Protein AF-A0AAP3BD44-F1 (afdb_monomer_lite)

Foldseek 3Di:
DPPPDPPVVVVVVVVVVVVVVVVVVVVVLVPVPDPQPVQAPPDDPVLQLDPQWDKADWDDDPQKIWIWIDGPLQGDIDIQMDSGNVSSSVRNSVVSNVVNVVSVVVVVD

pLDDT: mean 71.58, std 19.28, range [38.94, 94.06]

Secondary structure (DSSP, 8-state):
-----HHHHHHHHHHHHHHHHHHHHHHHHTT-TTSSSSSS----GGGGSSTTEEEEEEEEETTEEEEEEEETTTTEEEEEEESSHHHHHHHHHHHHHHHHHHHHHHTT-

Sequence (109 aa):
MLGISILAVILTYVTFGIFHAFNKMSKHISSYSGKSMEDAPKLTIEDMYSPNNKLSSFFKMGNSYSILVSNHIIDKEEFVVADNTINLRNKVARVLRNYAALEREMKKI

Radius of gyration: 17.95 Å; chains: 1; bounding box: 51×46×32 Å

Structure (mmCIF, N/CA/C/O backbone):
data_AF-A0AAP3BD44-F1
#
_entry.id   AF-A0AAP3BD44-F1
#
loop_
_atom_site.group_PDB
_atom_site.id
_atom_site.type_symbol
_atom_site.label_atom_id
_atom_site.label_alt_id
_atom_site.label_comp_id
_atom_site.label_asym_id
_atom_site.label_entity_id
_atom_site.label_seq_id
_atom_site.pdbx_PDB_ins_code
_atom_site.Cartn_x
_atom_site.Cartn_y
_atom_site.Cartn_z
_atom_site.occupancy
_atom_site.B_iso_or_equiv
_atom_site.auth_seq_id
_atom_site.auth_comp_id
_atom_site.auth_asym_id
_atom_site.auth_atom_id
_atom_site.pdbx_PDB_model_num
ATOM 1 N N . MET A 1 1 ? -30.016 -31.466 12.787 1.00 48.62 1 MET A N 1
ATOM 2 C CA . MET A 1 1 ? -29.150 -30.298 12.512 1.00 48.62 1 MET A CA 1
ATOM 3 C C . MET A 1 1 ? -27.806 -30.810 12.008 1.00 48.62 1 MET A C 1
ATOM 5 O O . MET A 1 1 ? -26.989 -31.205 12.821 1.00 48.62 1 MET A O 1
ATOM 9 N N . LEU A 1 2 ? -27.601 -30.906 10.692 1.00 50.62 2 LEU A N 1
ATOM 10 C CA . LEU A 1 2 ? -26.315 -31.318 10.104 1.00 50.62 2 LEU A CA 1
ATOM 11 C C . LEU A 1 2 ? -26.218 -30.728 8.688 1.00 50.62 2 LEU A C 1
ATOM 13 O O . LEU A 1 2 ? -26.354 -31.408 7.682 1.00 50.62 2 LEU A O 1
ATOM 17 N N . GLY A 1 3 ? -26.122 -29.401 8.636 1.00 50.44 3 GLY A N 1
ATOM 18 C CA . GLY A 1 3 ? -26.153 -28.609 7.403 1.00 50.44 3 GLY A CA 1
ATOM 19 C C . GLY A 1 3 ? -25.046 -27.561 7.376 1.00 50.44 3 GLY A C 1
ATOM 20 O O . GLY A 1 3 ? -25.276 -26.442 6.940 1.00 50.44 3 GLY A O 1
ATOM 21 N N . ILE A 1 4 ? -23.869 -27.896 7.906 1.00 51.78 4 ILE A N 1
ATOM 22 C CA . ILE A 1 4 ? -22.672 -27.053 7.818 1.00 51.78 4 ILE A CA 1
ATOM 23 C C . ILE A 1 4 ? -21.815 -27.678 6.711 1.00 51.78 4 ILE A C 1
ATOM 25 O O . ILE A 1 4 ? -21.028 -28.584 6.940 1.00 51.78 4 ILE A O 1
ATOM 29 N N . SER A 1 5 ? -22.253 -27.496 5.467 1.00 53.16 5 SER A N 1
ATOM 30 C CA . SER A 1 5 ? -21.728 -26.478 4.553 1.00 53.16 5 SER A CA 1
ATOM 31 C C . SER A 1 5 ? -20.317 -26.831 4.077 1.00 53.16 5 SER A C 1
ATOM 33 O O . SER A 1 5 ? -19.316 -26.278 4.523 1.00 53.16 5 SER A O 1
ATOM 35 N N . ILE A 1 6 ? -20.267 -27.753 3.109 1.00 55.62 6 ILE A N 1
ATOM 36 C CA . ILE A 1 6 ? -19.097 -28.086 2.274 1.00 55.62 6 ILE A CA 1
ATOM 37 C C . ILE A 1 6 ? -18.430 -26.814 1.705 1.00 55.62 6 ILE A C 1
ATOM 39 O O . ILE A 1 6 ? -17.216 -26.770 1.520 1.00 55.62 6 ILE A O 1
ATOM 43 N N . LEU A 1 7 ? -19.207 -25.741 1.526 1.00 52.44 7 LEU A N 1
ATOM 44 C CA . LEU A 1 7 ? -18.740 -24.403 1.158 1.00 52.44 7 LEU A CA 1
ATOM 45 C C . LEU A 1 7 ? -17.713 -23.813 2.141 1.00 52.44 7 LEU A C 1
ATOM 47 O O . LEU A 1 7 ? -16.747 -23.195 1.698 1.00 52.44 7 LEU A O 1
ATOM 51 N N . ALA A 1 8 ? -17.867 -24.030 3.451 1.00 54.91 8 ALA A N 1
ATOM 52 C CA . ALA A 1 8 ? -16.944 -23.497 4.457 1.00 54.91 8 ALA A CA 1
ATOM 53 C C . ALA A 1 8 ? -15.559 -24.169 4.400 1.00 54.91 8 ALA A C 1
ATOM 55 O O . ALA A 1 8 ? -14.540 -23.517 4.641 1.00 54.91 8 ALA A O 1
ATOM 56 N N . VAL A 1 9 ? -15.515 -25.453 4.026 1.00 55.34 9 VAL A N 1
ATOM 57 C CA . VAL A 1 9 ? -14.270 -26.228 3.883 1.00 55.34 9 VAL A CA 1
ATOM 58 C C . VAL A 1 9 ? -13.518 -25.831 2.609 1.00 55.34 9 VAL A C 1
ATOM 60 O O . VAL A 1 9 ? -12.295 -25.717 2.617 1.00 55.34 9 VAL A O 1
ATOM 63 N N . ILE A 1 10 ? -14.238 -25.551 1.518 1.00 57.16 10 ILE A N 1
ATOM 64 C CA . ILE A 1 10 ? -13.629 -25.100 0.256 1.00 57.16 10 ILE A CA 1
ATOM 65 C C . ILE A 1 10 ? -13.038 -23.692 0.411 1.00 57.16 10 ILE A C 1
ATOM 67 O O . ILE A 1 10 ? -11.909 -23.453 -0.014 1.00 57.16 10 ILE A O 1
ATOM 71 N N . LEU A 1 11 ? -13.757 -22.776 1.073 1.00 51.88 11 LEU A N 1
ATOM 72 C CA . LEU A 1 11 ? -13.268 -21.421 1.349 1.00 51.88 11 LEU A CA 1
ATOM 73 C C . LEU A 1 11 ? -11.974 -21.437 2.170 1.00 51.88 11 LEU A C 1
ATOM 75 O O . LEU A 1 11 ? -11.022 -20.757 1.804 1.00 51.88 11 LEU A O 1
ATOM 79 N N . THR A 1 12 ? -11.888 -22.258 3.221 1.00 54.12 12 THR A N 1
ATOM 80 C CA . THR A 1 12 ? -10.653 -22.375 4.021 1.00 54.12 12 THR A CA 1
ATOM 81 C C . THR A 1 12 ? -9.483 -22.927 3.210 1.00 54.12 12 THR A C 1
ATOM 83 O O . THR A 1 12 ? -8.362 -22.440 3.356 1.00 54.12 12 THR A O 1
ATOM 86 N N . TYR A 1 13 ? -9.728 -23.883 2.311 1.00 52.38 13 TYR A N 1
ATOM 87 C CA . TYR A 1 13 ? -8.679 -24.455 1.464 1.00 52.38 13 TYR A CA 1
ATOM 88 C C . TYR A 1 13 ? -8.127 -23.454 0.437 1.00 52.38 13 TYR A C 1
ATOM 90 O O . TYR A 1 13 ? -6.915 -23.394 0.223 1.00 52.38 13 TYR A O 1
ATOM 98 N N . VAL A 1 14 ? -8.992 -22.626 -0.162 1.00 53.00 14 VAL A N 1
ATOM 99 C CA . VAL A 1 14 ? -8.573 -21.579 -1.111 1.00 53.00 14 VAL A CA 1
ATOM 100 C C . VAL A 1 14 ? -7.753 -20.500 -0.398 1.00 53.00 14 VAL A C 1
ATOM 102 O O . VAL A 1 14 ? -6.685 -20.125 -0.885 1.00 53.00 14 VAL A O 1
ATOM 105 N N . THR A 1 15 ? -8.180 -20.058 0.790 1.00 53.69 15 THR A N 1
ATOM 106 C CA . THR A 1 15 ? -7.439 -19.058 1.575 1.00 53.69 15 THR A CA 1
ATOM 107 C C . THR A 1 15 ? -6.073 -19.588 2.021 1.00 53.69 15 THR A C 1
ATOM 109 O O . THR A 1 15 ? -5.076 -18.873 1.928 1.00 53.69 15 THR A O 1
ATOM 112 N N . PHE A 1 16 ? -5.990 -20.857 2.436 1.00 52.28 16 PHE A N 1
ATOM 113 C CA . PHE A 1 16 ? -4.727 -21.472 2.856 1.00 52.28 16 PHE A CA 1
ATOM 114 C C . PHE A 1 16 ? -3.762 -21.692 1.678 1.00 52.28 16 PHE A C 1
ATOM 116 O O . PHE A 1 16 ? -2.557 -21.469 1.813 1.00 52.28 16 PHE A O 1
ATOM 123 N N . GLY A 1 17 ? -4.281 -22.060 0.500 1.00 50.03 17 GLY A N 1
ATOM 124 C CA . GLY A 1 17 ? -3.490 -22.230 -0.723 1.00 50.03 17 GLY A CA 1
ATOM 125 C C . GLY A 1 17 ? -2.866 -20.923 -1.228 1.00 50.03 17 GLY A C 1
ATOM 126 O O . GLY A 1 17 ? -1.680 -20.896 -1.565 1.00 50.03 17 GLY A O 1
ATOM 127 N N . ILE A 1 18 ? -3.626 -19.822 -1.207 1.00 52.19 18 ILE A N 1
ATOM 128 C CA . ILE A 1 18 ? -3.124 -18.489 -1.578 1.00 52.19 18 ILE A CA 1
ATOM 129 C C . ILE A 1 18 ? -2.112 -17.992 -0.537 1.00 52.19 18 ILE A C 1
ATOM 131 O O . ILE A 1 18 ? -1.039 -17.513 -0.907 1.00 52.19 18 ILE A O 1
ATOM 135 N N . PHE A 1 19 ? -2.390 -18.169 0.761 1.00 48.06 19 PHE A N 1
ATOM 136 C CA . PHE A 1 19 ? -1.478 -17.759 1.831 1.00 48.06 19 PHE A CA 1
ATOM 137 C C . PHE A 1 19 ? -0.136 -18.503 1.767 1.00 48.06 19 PHE A C 1
ATOM 139 O O . PHE A 1 19 ? 0.922 -17.891 1.910 1.00 48.06 19 PHE A O 1
ATOM 146 N N . HIS A 1 20 ? -0.140 -19.811 1.489 1.00 50.06 20 HIS A N 1
ATOM 147 C CA . HIS A 1 20 ? 1.096 -20.589 1.393 1.00 50.06 20 HIS A CA 1
ATOM 148 C C . HIS A 1 20 ? 1.933 -20.222 0.155 1.00 50.06 20 HIS A C 1
ATOM 150 O O . HIS A 1 20 ? 3.163 -20.148 0.244 1.00 50.06 20 HIS A O 1
ATOM 156 N N . ALA A 1 21 ? 1.286 -19.908 -0.974 1.00 49.34 21 ALA A N 1
ATOM 157 C CA . ALA A 1 21 ? 1.961 -19.395 -2.166 1.00 49.34 21 ALA A CA 1
ATOM 158 C C . ALA A 1 21 ? 2.580 -18.003 -1.929 1.00 49.34 21 ALA A C 1
ATOM 160 O O . ALA A 1 21 ? 3.737 -17.782 -2.291 1.00 49.34 21 ALA A O 1
ATOM 161 N N . PHE A 1 22 ? 1.872 -17.099 -1.239 1.00 49.56 22 PHE A N 1
ATOM 162 C CA . PHE A 1 22 ? 2.411 -15.795 -0.833 1.00 49.56 22 PHE A CA 1
ATOM 163 C C . PHE A 1 22 ? 3.595 -15.928 0.128 1.00 49.56 22 PHE A C 1
ATOM 165 O O . PHE A 1 22 ? 4.605 -15.252 -0.046 1.00 49.56 22 PHE A O 1
ATOM 172 N N . ASN A 1 23 ? 3.526 -16.840 1.099 1.00 45.66 23 ASN A N 1
ATOM 173 C CA . ASN A 1 23 ? 4.604 -17.029 2.071 1.00 45.66 23 ASN A CA 1
ATOM 174 C C . ASN A 1 23 ? 5.874 -17.618 1.420 1.00 45.66 23 ASN A C 1
ATOM 176 O O . ASN A 1 23 ? 6.999 -17.277 1.796 1.00 45.66 23 ASN A O 1
ATOM 180 N N . LYS A 1 24 ? 5.710 -18.471 0.396 1.00 43.53 24 LYS A N 1
ATOM 181 C CA . LYS A 1 24 ? 6.827 -19.027 -0.384 1.00 43.53 24 LYS A CA 1
ATOM 182 C C . LYS A 1 24 ? 7.425 -18.002 -1.358 1.00 43.53 24 LYS A C 1
ATOM 184 O O . LYS A 1 24 ? 8.644 -17.967 -1.503 1.00 43.53 24 LYS A O 1
ATOM 189 N N . MET A 1 25 ? 6.608 -17.124 -1.947 1.00 39.56 25 MET A N 1
ATOM 190 C CA . MET A 1 25 ? 7.087 -16.000 -2.766 1.00 39.56 25 MET A CA 1
ATOM 191 C C . MET A 1 25 ? 7.790 -14.929 -1.908 1.00 39.56 25 MET A C 1
ATOM 1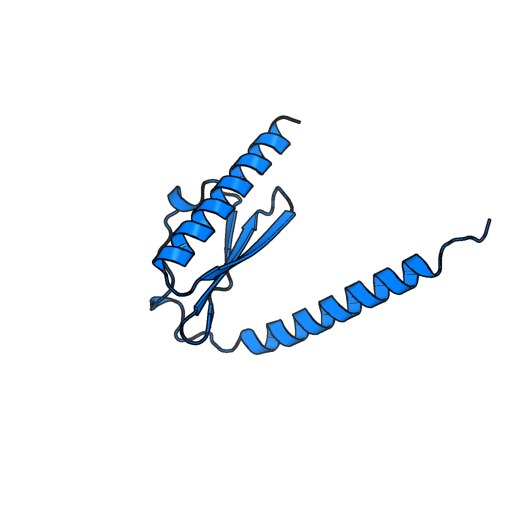93 O O . MET A 1 25 ? 8.849 -14.434 -2.284 1.00 39.56 25 MET A O 1
ATOM 197 N N . SER A 1 26 ? 7.273 -14.645 -0.707 1.00 39.53 26 SER A N 1
ATOM 198 C CA . SER A 1 26 ? 7.862 -13.709 0.263 1.00 39.53 26 SER A CA 1
ATOM 199 C C . SER A 1 26 ? 9.274 -14.126 0.694 1.00 39.53 26 SER A C 1
ATOM 201 O O . SER A 1 26 ? 10.172 -13.290 0.790 1.00 39.53 26 SER A O 1
ATOM 203 N N . LYS A 1 27 ? 9.518 -15.432 0.874 1.00 41.34 27 LYS A N 1
ATOM 204 C CA . LYS A 1 27 ? 10.857 -15.959 1.200 1.00 41.34 27 LYS A CA 1
ATOM 205 C C . LYS A 1 27 ? 11.882 -15.830 0.069 1.00 41.34 27 LYS A C 1
ATOM 207 O O . LYS A 1 27 ? 13.074 -15.834 0.351 1.00 41.34 27 LYS A O 1
ATOM 212 N N . HIS A 1 28 ? 11.454 -15.707 -1.187 1.00 40.16 28 HIS A N 1
ATOM 213 C CA . HIS A 1 28 ? 12.368 -15.476 -2.314 1.00 40.16 28 HIS A CA 1
ATOM 214 C C . HIS A 1 28 ? 12.637 -13.990 -2.586 1.00 40.16 28 HIS A C 1
ATOM 216 O O . HIS A 1 28 ? 13.605 -13.661 -3.265 1.00 40.16 28 HIS A O 1
ATOM 222 N N . ILE A 1 29 ? 11.828 -13.087 -2.031 1.00 44.62 29 ILE A N 1
ATOM 223 C CA . ILE A 1 29 ? 12.018 -11.636 -2.166 1.00 44.62 29 ILE A CA 1
ATOM 224 C C . ILE A 1 29 ? 12.986 -11.095 -1.096 1.00 44.62 29 ILE A C 1
ATOM 226 O O . ILE A 1 29 ? 13.629 -10.063 -1.294 1.00 44.62 29 ILE A O 1
ATOM 230 N N . SER A 1 30 ? 13.175 -11.817 0.014 1.00 42.00 30 SER A N 1
ATOM 231 C CA . SER A 1 30 ? 14.012 -11.378 1.139 1.00 42.00 30 SER A CA 1
ATOM 232 C C . SER A 1 30 ? 15.524 -11.360 0.868 1.00 42.00 30 SER A C 1
ATOM 234 O O . SER A 1 30 ? 16.283 -10.986 1.757 1.00 42.00 30 SER A O 1
ATOM 236 N N . SER A 1 31 ? 15.995 -11.743 -0.325 1.00 39.03 31 SER A N 1
ATOM 237 C CA . SER A 1 31 ? 17.429 -11.762 -0.657 1.00 39.03 31 SER A CA 1
ATOM 238 C C . SER A 1 31 ? 17.915 -10.590 -1.517 1.00 39.03 31 SER A C 1
ATOM 240 O O . SER A 1 31 ? 19.102 -10.535 -1.823 1.00 39.03 31 SER A O 1
ATOM 242 N N . TYR A 1 32 ? 17.069 -9.611 -1.864 1.00 40.88 32 TYR A N 1
ATOM 243 C CA . TYR A 1 32 ? 17.513 -8.382 -2.553 1.00 40.88 32 TYR A CA 1
ATOM 244 C C . TYR A 1 32 ? 17.730 -7.206 -1.578 1.00 40.88 32 TYR A C 1
ATOM 246 O O . TYR A 1 32 ? 17.347 -6.065 -1.822 1.00 40.88 32 TYR A O 1
ATOM 254 N N . SER A 1 33 ? 18.368 -7.488 -0.439 1.00 46.50 33 SER A N 1
ATOM 255 C CA . SER A 1 33 ? 18.591 -6.549 0.675 1.00 46.50 33 SER A CA 1
ATOM 256 C C . SER A 1 33 ? 19.853 -5.676 0.522 1.00 46.50 33 SER A C 1
ATOM 258 O O . SER A 1 33 ? 20.544 -5.417 1.505 1.00 46.50 33 SER A O 1
ATOM 260 N N . GLY A 1 34 ? 20.202 -5.228 -0.690 1.00 41.88 34 GLY A N 1
ATOM 261 C CA . GLY A 1 34 ? 21.494 -4.547 -0.894 1.00 41.88 34 GLY A CA 1
ATOM 262 C C . GLY A 1 34 ? 21.506 -3.241 -1.683 1.00 41.88 34 GLY A C 1
ATOM 263 O O . GLY A 1 34 ? 22.458 -2.488 -1.536 1.00 41.88 34 GLY A O 1
ATOM 264 N N . LYS A 1 35 ? 20.513 -2.959 -2.538 1.00 38.94 35 LYS A N 1
ATOM 265 C CA . LYS A 1 35 ? 20.616 -1.834 -3.498 1.00 38.94 35 LYS A CA 1
ATOM 266 C C . LYS A 1 35 ? 19.360 -0.961 -3.656 1.00 38.94 35 LYS A C 1
ATOM 268 O O . LYS A 1 35 ? 19.375 -0.040 -4.456 1.00 38.94 35 LYS A O 1
ATOM 273 N N . SER A 1 36 ? 18.270 -1.232 -2.930 1.00 50.22 36 SER A N 1
ATOM 274 C CA . SER A 1 36 ? 16.953 -0.610 -3.206 1.00 50.22 36 SER A CA 1
ATOM 275 C C . SER A 1 36 ? 16.652 0.668 -2.400 1.00 50.22 36 SER A C 1
ATOM 277 O O . SER A 1 36 ? 15.755 1.423 -2.762 1.00 50.22 36 SER A O 1
ATOM 279 N N . MET A 1 37 ? 17.371 0.941 -1.303 1.00 51.06 37 MET A N 1
ATOM 280 C CA . MET A 1 37 ? 17.010 2.056 -0.406 1.00 51.06 37 MET A CA 1
ATOM 281 C C . MET A 1 37 ? 17.398 3.442 -0.942 1.00 51.06 37 MET A C 1
ATOM 283 O O . MET A 1 37 ? 16.797 4.427 -0.526 1.00 51.06 37 MET A O 1
ATOM 287 N N . GLU A 1 38 ? 18.362 3.535 -1.860 1.00 53.16 38 GLU A N 1
ATOM 288 C CA . GLU A 1 38 ? 18.819 4.816 -2.427 1.00 53.16 38 GLU A CA 1
ATOM 289 C C . GLU A 1 38 ? 17.809 5.413 -3.424 1.00 53.16 38 GLU A C 1
ATOM 291 O O . GLU A 1 38 ? 17.658 6.631 -3.489 1.00 53.16 38 GLU A O 1
ATOM 296 N N . ASP A 1 39 ? 17.061 4.558 -4.132 1.00 53.19 39 ASP A N 1
ATOM 297 C CA . ASP A 1 39 ? 16.042 4.939 -5.125 1.00 53.19 39 ASP A CA 1
ATOM 298 C C . ASP A 1 39 ? 14.629 5.092 -4.527 1.00 53.19 39 ASP A C 1
ATOM 300 O O . ASP A 1 39 ? 13.685 5.469 -5.232 1.00 53.19 39 ASP A O 1
ATOM 304 N N . ALA A 1 40 ? 14.446 4.764 -3.244 1.00 60.72 40 ALA A N 1
ATOM 305 C CA . ALA A 1 40 ? 13.146 4.864 -2.599 1.00 60.72 40 ALA A CA 1
ATOM 306 C C . ALA A 1 40 ? 12.735 6.340 -2.462 1.00 60.72 40 ALA A C 1
ATOM 308 O O . ALA A 1 40 ? 13.540 7.167 -2.023 1.00 60.72 40 ALA A O 1
ATOM 309 N N . PRO A 1 41 ? 11.485 6.709 -2.801 1.00 60.84 41 PRO A N 1
ATOM 310 C CA . PRO A 1 41 ? 11.024 8.070 -2.587 1.00 60.84 41 PRO A CA 1
ATOM 311 C C . PRO A 1 41 ? 11.105 8.395 -1.089 1.00 60.84 41 PRO A C 1
ATOM 313 O O . PRO A 1 41 ? 10.439 7.756 -0.273 1.00 60.84 41 PRO A O 1
ATOM 316 N N . LYS A 1 42 ? 11.923 9.392 -0.725 1.00 63.06 42 LYS A N 1
ATOM 317 C CA . LYS A 1 42 ? 11.962 9.945 0.636 1.00 63.06 42 LYS A CA 1
ATOM 318 C C . LYS A 1 42 ? 10.623 10.623 0.926 1.00 63.06 42 LYS A C 1
ATOM 320 O O . LYS A 1 42 ? 10.408 11.768 0.539 1.00 63.06 42 LYS A O 1
ATOM 325 N N . LEU A 1 43 ? 9.726 9.889 1.572 1.00 62.66 43 LEU A N 1
ATOM 326 C CA . LEU A 1 43 ? 8.460 10.389 2.102 1.00 62.66 43 LEU A CA 1
ATOM 327 C C . LEU A 1 43 ? 8.689 10.833 3.549 1.00 62.66 43 LEU A C 1
ATOM 329 O O . LEU A 1 43 ? 9.295 10.099 4.333 1.00 62.66 43 LEU A O 1
ATOM 333 N N . THR A 1 44 ? 8.267 12.050 3.891 1.00 59.28 44 THR A N 1
ATOM 334 C CA . THR A 1 44 ? 8.402 12.581 5.257 1.00 59.28 44 THR A CA 1
ATOM 335 C C . THR A 1 44 ? 7.242 12.117 6.139 1.00 59.28 44 THR A C 1
ATOM 337 O O . THR A 1 44 ? 6.228 11.619 5.657 1.00 59.28 44 THR A O 1
ATOM 340 N N . ILE A 1 45 ? 7.365 12.290 7.458 1.00 55.53 45 ILE A N 1
ATOM 341 C CA . ILE A 1 45 ? 6.303 11.945 8.421 1.00 55.53 45 ILE A CA 1
ATOM 342 C C . ILE A 1 45 ? 5.014 12.743 8.143 1.00 55.53 45 ILE A C 1
ATOM 344 O O . ILE A 1 45 ? 3.916 12.224 8.327 1.00 55.53 45 ILE A O 1
ATOM 348 N N . GLU A 1 46 ? 5.125 13.973 7.633 1.00 57.66 46 GLU A N 1
ATOM 349 C CA . GLU A 1 46 ? 3.971 14.781 7.210 1.00 57.66 46 GLU A CA 1
ATOM 350 C C . GLU A 1 46 ? 3.215 14.144 6.034 1.00 57.66 46 GLU A C 1
ATOM 352 O O . GLU A 1 46 ? 1.984 14.192 5.992 1.00 57.66 46 GLU A O 1
ATOM 357 N N . ASP A 1 47 ? 3.929 13.458 5.134 1.00 64.44 47 ASP A N 1
ATOM 358 C CA . ASP A 1 47 ? 3.329 12.726 4.016 1.00 64.44 47 ASP A CA 1
ATOM 359 C C . ASP A 1 47 ? 2.538 11.489 4.486 1.00 64.44 47 ASP A C 1
ATOM 361 O O . ASP A 1 47 ? 1.775 10.919 3.705 1.00 64.44 47 ASP A O 1
ATOM 365 N N . MET A 1 48 ? 2.686 11.062 5.749 1.00 75.81 48 MET A N 1
ATOM 366 C CA . MET A 1 48 ? 2.017 9.874 6.280 1.00 75.81 48 MET A CA 1
ATOM 367 C C . MET A 1 48 ? 0.582 10.119 6.738 1.00 75.81 48 MET A C 1
ATOM 369 O O . MET A 1 48 ? -0.141 9.142 6.865 1.00 75.81 48 MET A O 1
ATOM 373 N N . TYR A 1 49 ? 0.124 11.360 6.946 1.00 81.56 49 TYR A N 1
ATOM 374 C CA . TYR A 1 49 ? -1.254 11.748 7.342 1.00 81.56 49 TYR A CA 1
ATOM 375 C C . TYR A 1 49 ? -1.833 11.138 8.647 1.00 81.56 49 TYR A C 1
ATOM 377 O O . TYR A 1 49 ? -2.803 11.673 9.189 1.00 81.56 49 TYR A O 1
ATOM 385 N N . SER A 1 50 ? -1.271 10.044 9.162 1.00 82.38 50 SER A N 1
ATOM 386 C CA . SER A 1 50 ? -1.595 9.367 10.419 1.00 82.38 50 SER A CA 1
ATOM 387 C C . SER A 1 50 ? -0.350 8.620 10.924 1.00 82.38 50 SER A C 1
ATOM 389 O O . SER A 1 50 ? 0.344 8.011 10.107 1.00 82.38 50 SER A O 1
ATOM 391 N N . PRO A 1 51 ? -0.079 8.588 12.245 1.00 84.12 51 PRO A N 1
ATOM 392 C CA . PRO A 1 51 ? 1.006 7.780 12.815 1.00 84.12 51 PRO A CA 1
ATOM 393 C C . PRO A 1 51 ? 0.786 6.269 12.645 1.00 84.12 51 PRO A C 1
ATOM 395 O O . PRO A 1 51 ? 1.703 5.478 12.855 1.00 84.12 51 PRO A O 1
ATOM 398 N N . ASN A 1 52 ? -0.432 5.860 12.283 1.00 87.31 52 ASN A N 1
ATOM 399 C CA . ASN A 1 52 ? -0.804 4.458 12.129 1.00 87.31 52 ASN A CA 1
ATOM 400 C C . ASN A 1 52 ? -0.580 3.923 10.721 1.00 87.31 52 ASN A C 1
ATOM 402 O O . ASN A 1 52 ? -0.559 2.701 10.530 1.00 87.31 52 ASN A O 1
ATOM 406 N N . ASN A 1 53 ? -0.400 4.834 9.765 1.00 89.19 53 ASN A N 1
ATOM 407 C CA . ASN A 1 53 ? 0.030 4.490 8.430 1.00 89.19 53 ASN A CA 1
ATOM 408 C C . ASN A 1 53 ? 1.484 4.004 8.467 1.00 89.19 53 ASN A C 1
ATOM 410 O O . ASN A 1 53 ? 2.300 4.485 9.252 1.00 89.19 53 ASN A O 1
ATOM 414 N N . LYS A 1 54 ? 1.816 3.052 7.602 1.00 88.88 54 LYS A N 1
ATOM 415 C CA . LYS A 1 54 ? 3.151 2.484 7.441 1.00 88.88 54 LYS A CA 1
ATOM 416 C C . LYS A 1 54 ? 3.447 2.274 5.967 1.00 88.88 54 LYS A C 1
ATOM 418 O O . LYS A 1 54 ? 2.553 2.018 5.163 1.00 88.88 54 LYS A O 1
ATOM 423 N N . LEU A 1 55 ? 4.725 2.394 5.639 1.00 88.31 55 LEU A N 1
ATOM 424 C CA . LEU A 1 55 ? 5.266 2.098 4.323 1.00 88.31 55 LEU A CA 1
ATOM 425 C C . LEU A 1 55 ? 6.308 0.999 4.475 1.00 88.31 55 LEU A C 1
ATOM 427 O O . LEU A 1 55 ? 7.180 1.082 5.341 1.00 88.31 55 LEU A O 1
ATOM 431 N N . SER A 1 56 ? 6.215 -0.031 3.650 1.00 86.31 56 SER A N 1
ATOM 432 C CA . SER A 1 56 ? 7.147 -1.154 3.663 1.00 86.31 56 SER A CA 1
ATOM 433 C C . SER A 1 56 ? 7.301 -1.746 2.264 1.00 86.31 56 SER A C 1
ATOM 435 O O . SER A 1 56 ? 6.636 -1.324 1.318 1.00 86.31 56 SER A O 1
ATOM 437 N N . SER A 1 57 ? 8.207 -2.717 2.120 1.00 86.44 57 SER A N 1
ATOM 438 C CA . SER A 1 57 ? 8.312 -3.543 0.910 1.00 86.44 57 SER A CA 1
ATOM 439 C C . SER A 1 57 ? 8.437 -2.721 -0.383 1.00 86.44 57 SER A C 1
ATOM 441 O O . SER A 1 57 ? 7.660 -2.889 -1.322 1.00 86.44 57 SER A O 1
ATOM 443 N N . PHE A 1 58 ? 9.392 -1.785 -0.417 1.00 86.25 58 PHE A N 1
ATOM 444 C CA . PHE A 1 58 ? 9.683 -1.012 -1.624 1.00 86.25 58 PHE A CA 1
ATOM 445 C C . PHE A 1 58 ? 10.457 -1.857 -2.643 1.00 86.25 58 PHE A C 1
ATOM 447 O O . PHE A 1 58 ? 11.552 -2.352 -2.355 1.00 86.25 58 PHE A O 1
ATOM 454 N N . PHE A 1 59 ? 9.911 -1.966 -3.853 1.00 83.19 59 PHE A N 1
ATOM 455 C CA . PHE A 1 59 ? 10.508 -2.703 -4.961 1.00 83.19 59 PHE A CA 1
ATOM 456 C C . PHE A 1 59 ? 10.622 -1.834 -6.208 1.00 83.19 59 PHE A C 1
ATOM 458 O O . PHE A 1 59 ? 9.740 -1.032 -6.516 1.00 83.19 59 PHE A O 1
ATOM 465 N N . LYS A 1 60 ? 11.692 -2.065 -6.966 1.00 85.62 60 LYS A N 1
ATOM 466 C CA . LYS A 1 60 ? 11.875 -1.568 -8.326 1.00 85.62 60 LYS A CA 1
ATOM 467 C C . LYS A 1 60 ? 11.947 -2.773 -9.254 1.00 85.62 60 LYS A C 1
ATOM 469 O O . LYS A 1 60 ? 12.829 -3.615 -9.098 1.00 85.62 60 LYS A O 1
ATOM 474 N N . MET A 1 61 ? 11.021 -2.866 -10.200 1.00 81.88 61 MET A N 1
ATOM 475 C CA . MET A 1 61 ? 10.956 -3.947 -11.178 1.00 81.88 61 MET A CA 1
ATOM 476 C C . MET A 1 61 ? 10.927 -3.345 -12.582 1.00 81.88 61 MET A C 1
ATOM 478 O O . MET A 1 61 ? 9.932 -2.761 -13.004 1.00 81.88 61 MET A O 1
ATOM 482 N N . GLY A 1 62 ? 12.055 -3.438 -13.291 1.00 84.50 62 GLY A N 1
ATOM 483 C CA . GLY A 1 62 ? 12.245 -2.747 -14.568 1.00 84.50 62 GLY A CA 1
ATOM 484 C C . GLY A 1 62 ? 12.060 -1.231 -14.424 1.00 84.50 62 GLY A C 1
ATOM 485 O O . GLY A 1 62 ? 12.695 -0.603 -13.577 1.00 84.50 62 GLY A O 1
ATOM 486 N N . ASN A 1 63 ? 11.151 -0.670 -15.226 1.00 83.19 63 ASN A N 1
ATOM 487 C CA . ASN A 1 63 ? 10.769 0.748 -15.214 1.00 83.19 63 ASN A CA 1
ATOM 488 C C . ASN A 1 63 ? 9.550 1.010 -14.318 1.00 83.19 63 ASN A C 1
ATOM 490 O O . ASN A 1 63 ? 8.727 1.869 -14.611 1.00 83.19 63 ASN A O 1
ATOM 494 N N . SER A 1 64 ? 9.341 0.201 -13.287 1.00 86.06 64 SER A N 1
ATOM 495 C CA . SER A 1 64 ? 8.218 0.366 -12.374 1.00 86.06 64 SER A CA 1
ATOM 496 C C . SER A 1 64 ? 8.681 0.258 -10.936 1.00 86.06 64 SER A C 1
ATOM 498 O O . SER A 1 64 ? 9.638 -0.441 -10.605 1.00 86.06 64 SER A O 1
ATOM 500 N N . TYR A 1 65 ? 7.973 0.973 -10.083 1.00 88.06 65 TYR A N 1
ATOM 501 C CA . TYR A 1 65 ? 8.200 1.081 -8.662 1.00 88.06 65 TYR A CA 1
ATOM 502 C C . TYR A 1 65 ? 6.935 0.657 -7.939 1.00 88.06 65 TYR A C 1
ATOM 504 O O . TYR A 1 65 ? 5.827 0.996 -8.362 1.00 88.06 65 TYR A O 1
ATOM 512 N N . SER A 1 66 ? 7.095 -0.047 -6.829 1.00 88.56 66 SER A N 1
ATOM 513 C CA . SER A 1 66 ? 5.984 -0.427 -5.973 1.00 88.56 66 SER A CA 1
ATOM 514 C C . SER A 1 66 ? 6.334 -0.288 -4.506 1.00 88.56 66 SER A C 1
ATOM 516 O O . SER A 1 66 ? 7.482 -0.502 -4.123 1.00 88.56 66 SER A O 1
ATOM 518 N N . ILE A 1 67 ? 5.342 0.019 -3.681 1.00 90.19 67 ILE A N 1
ATOM 519 C CA . ILE A 1 67 ? 5.484 0.068 -2.228 1.00 90.19 67 ILE A CA 1
ATOM 520 C C . ILE A 1 67 ? 4.210 -0.446 -1.567 1.00 90.19 67 ILE A C 1
ATOM 522 O O . ILE A 1 67 ? 3.112 -0.230 -2.084 1.00 90.19 67 ILE A O 1
ATOM 526 N N . LEU A 1 68 ? 4.357 -1.127 -0.435 1.00 89.56 68 LEU A N 1
ATOM 527 C CA . LEU A 1 68 ? 3.232 -1.537 0.392 1.00 89.56 68 LEU A CA 1
ATOM 528 C C . LEU A 1 68 ? 2.862 -0.393 1.336 1.00 89.56 68 LEU A C 1
ATOM 530 O O . LEU A 1 68 ? 3.702 0.097 2.093 1.00 89.56 68 LEU A O 1
ATOM 534 N N . VAL A 1 69 ? 1.601 0.021 1.284 1.00 91.31 69 VAL A N 1
ATOM 535 C CA . VAL A 1 69 ? 1.001 0.996 2.193 1.00 91.31 69 VAL A CA 1
ATOM 536 C C . VAL A 1 69 ? 0.062 0.251 3.124 1.00 91.31 69 VAL A C 1
ATOM 538 O O . VAL A 1 69 ? -0.856 -0.412 2.651 1.00 91.31 69 VAL A O 1
ATOM 541 N N . SER A 1 70 ? 0.246 0.373 4.433 1.00 91.81 70 SER A N 1
ATOM 542 C CA . SER A 1 70 ? -0.636 -0.263 5.412 1.00 91.81 70 SER A CA 1
ATOM 543 C C . SER A 1 70 ? -1.101 0.695 6.499 1.00 91.81 70 SER A C 1
ATOM 545 O O . SER A 1 70 ? -0.436 1.681 6.805 1.00 91.81 70 SER A O 1
ATOM 547 N N . ASN A 1 71 ? -2.263 0.414 7.084 1.00 91.44 71 ASN A N 1
ATOM 548 C CA . ASN A 1 71 ? -2.748 1.031 8.311 1.00 91.44 71 ASN A CA 1
ATOM 549 C C . ASN A 1 71 ? -3.367 -0.048 9.199 1.00 91.44 71 ASN A C 1
ATOM 551 O O . ASN A 1 71 ? -4.361 -0.678 8.845 1.00 91.44 71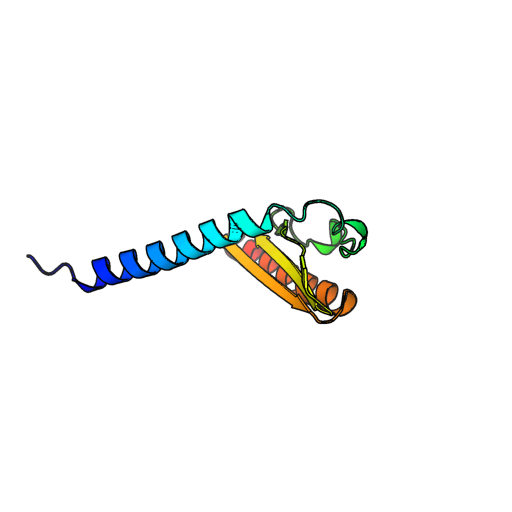 ASN A O 1
ATOM 555 N N . HIS A 1 72 ? -2.765 -0.231 10.370 1.00 87.12 72 HIS A N 1
ATOM 556 C CA . HIS A 1 72 ? -3.103 -1.309 11.293 1.00 87.12 72 HIS A CA 1
ATOM 557 C C . HIS A 1 72 ? -4.363 -1.049 12.134 1.00 87.12 72 HIS A C 1
ATOM 559 O O . HIS A 1 72 ? -4.927 -1.992 12.670 1.00 87.12 72 HIS A O 1
ATOM 565 N N . ILE A 1 73 ? -4.810 0.205 12.268 1.00 88.44 73 ILE A N 1
ATOM 566 C CA . ILE A 1 73 ? -6.019 0.535 13.043 1.00 88.44 73 ILE A CA 1
ATOM 567 C C . ILE A 1 73 ? -7.282 0.165 12.266 1.00 88.44 73 ILE A C 1
ATOM 569 O O . ILE A 1 73 ? -8.276 -0.239 12.861 1.00 88.44 73 ILE A O 1
ATOM 573 N N . ILE A 1 74 ? -7.234 0.293 10.940 1.00 90.75 74 ILE A N 1
ATOM 574 C CA . ILE A 1 74 ? -8.358 -0.015 10.046 1.00 90.75 74 ILE A CA 1
ATOM 575 C C . ILE A 1 74 ? -8.193 -1.356 9.313 1.00 90.75 74 ILE A C 1
ATOM 577 O O . ILE A 1 74 ? -8.994 -1.650 8.430 1.00 90.75 74 ILE A O 1
ATOM 581 N N . ASP A 1 75 ? -7.144 -2.119 9.641 1.00 90.88 75 ASP A N 1
ATOM 582 C CA . ASP A 1 75 ? -6.777 -3.403 9.023 1.00 90.88 75 ASP A CA 1
ATOM 583 C C . ASP A 1 75 ? -6.768 -3.364 7.481 1.00 90.88 75 ASP A C 1
ATOM 585 O O . ASP A 1 75 ? -7.414 -4.158 6.797 1.00 90.88 75 ASP A O 1
ATOM 589 N N . LYS A 1 76 ? -6.071 -2.369 6.910 1.00 90.81 76 LYS A N 1
ATOM 590 C CA . LYS A 1 76 ? -5.944 -2.215 5.451 1.00 90.81 76 LYS A C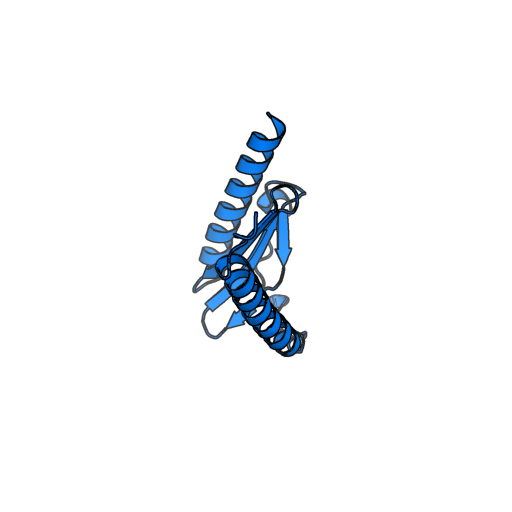A 1
ATOM 591 C C . LYS A 1 76 ? -4.504 -2.186 4.990 1.00 90.81 76 LYS A C 1
ATOM 593 O O . LYS A 1 76 ? -3.678 -1.468 5.550 1.00 90.81 76 LYS A O 1
ATOM 598 N N . GLU A 1 77 ? -4.247 -2.874 3.883 1.00 93.88 77 GLU A N 1
ATOM 599 C CA . GLU A 1 77 ? -2.967 -2.881 3.183 1.00 93.88 77 GLU A CA 1
ATOM 600 C C . GLU A 1 77 ? -3.187 -2.809 1.664 1.00 93.88 77 GLU A C 1
ATOM 602 O O . GLU A 1 77 ? -4.109 -3.426 1.134 1.00 93.88 77 GLU A O 1
ATOM 607 N N . GLU A 1 78 ? -2.361 -2.040 0.954 1.00 91.75 78 GLU A N 1
ATOM 608 C CA . GLU A 1 78 ? -2.435 -1.873 -0.500 1.00 91.75 78 GLU A CA 1
ATOM 609 C C . GLU A 1 78 ? -1.033 -1.755 -1.109 1.00 91.75 78 GLU A C 1
ATOM 611 O O . GLU A 1 78 ? -0.214 -0.940 -0.677 1.00 91.75 78 GLU A O 1
ATOM 616 N N . PHE A 1 79 ? -0.761 -2.543 -2.153 1.00 90.19 79 PHE A N 1
ATOM 617 C CA . PHE A 1 79 ? 0.415 -2.342 -2.996 1.00 90.19 79 PHE A CA 1
ATOM 618 C C . PHE A 1 79 ? 0.149 -1.231 -4.005 1.00 90.19 79 PHE A C 1
ATOM 620 O O . PHE A 1 79 ? -0.663 -1.377 -4.917 1.00 90.19 79 PHE A O 1
ATOM 627 N N . VAL A 1 80 ? 0.892 -0.137 -3.884 1.00 90.75 80 VAL A N 1
ATOM 628 C CA . VAL A 1 80 ? 0.826 0.976 -4.827 1.00 90.75 80 VAL A CA 1
ATOM 629 C C . VAL A 1 80 ? 1.939 0.823 -5.848 1.00 90.75 80 VAL A C 1
ATOM 631 O O . VAL A 1 80 ? 3.103 0.737 -5.471 1.00 90.75 80 VAL A O 1
ATOM 634 N N . VAL A 1 81 ? 1.584 0.822 -7.135 1.00 89.94 81 VAL A N 1
ATOM 635 C CA . VAL A 1 81 ? 2.522 0.656 -8.257 1.00 89.94 81 VAL A CA 1
ATOM 636 C C . VAL A 1 81 ? 2.485 1.872 -9.184 1.00 89.94 81 VAL A C 1
ATOM 638 O O . VAL A 1 81 ? 1.414 2.417 -9.491 1.00 89.94 81 VAL A O 1
ATOM 641 N N . ALA A 1 82 ? 3.652 2.302 -9.661 1.00 89.56 82 ALA A N 1
ATOM 642 C CA . ALA A 1 82 ? 3.792 3.359 -10.654 1.00 89.56 82 ALA A CA 1
ATOM 643 C C . ALA A 1 82 ? 5.017 3.164 -11.554 1.00 89.56 82 ALA A C 1
ATOM 645 O O . ALA A 1 82 ? 5.981 2.505 -11.195 1.00 89.56 82 ALA A O 1
ATOM 646 N N . ASP A 1 83 ? 4.970 3.791 -12.717 1.00 89.31 83 ASP A N 1
ATOM 647 C CA . ASP A 1 83 ? 6.015 3.848 -13.740 1.00 89.31 83 ASP A CA 1
ATOM 648 C C . ASP A 1 83 ? 7.206 4.745 -13.351 1.00 89.31 83 ASP A C 1
ATOM 650 O O . ASP A 1 83 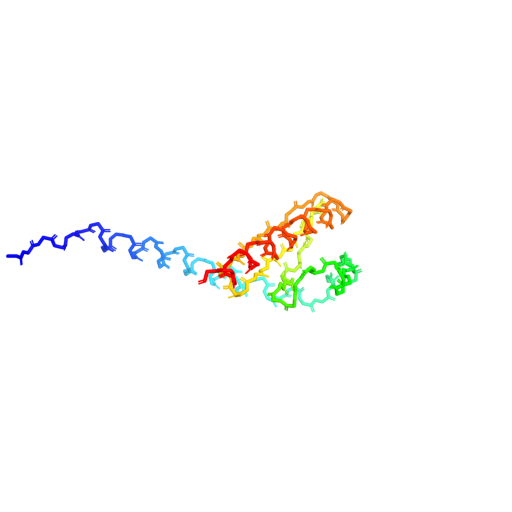? 8.311 4.601 -13.862 1.00 89.31 83 ASP A O 1
ATOM 654 N N . ASN A 1 84 ? 7.004 5.680 -12.425 1.00 85.81 84 ASN A N 1
ATOM 655 C CA . ASN A 1 84 ? 8.060 6.545 -11.915 1.00 85.81 84 ASN A CA 1
ATOM 656 C C . ASN A 1 84 ? 7.806 6.940 -10.453 1.00 85.81 84 ASN A C 1
ATOM 658 O O . ASN A 1 84 ? 6.705 6.780 -9.918 1.00 85.81 84 ASN A O 1
ATOM 662 N N . THR A 1 85 ? 8.835 7.479 -9.803 1.00 81.94 85 THR A N 1
ATOM 663 C CA . THR A 1 85 ? 8.820 7.811 -8.371 1.00 81.94 85 THR A CA 1
ATOM 664 C C . THR A 1 85 ? 7.889 8.976 -8.018 1.00 81.94 85 THR A C 1
ATOM 666 O O . THR A 1 85 ? 7.332 8.985 -6.920 1.00 81.94 85 THR A O 1
ATOM 669 N N . ILE A 1 86 ? 7.647 9.921 -8.936 1.00 85.25 86 ILE A N 1
ATOM 670 C CA . ILE A 1 86 ? 6.723 11.052 -8.728 1.00 85.25 86 ILE A CA 1
ATOM 671 C C . ILE A 1 86 ? 5.277 10.547 -8.700 1.00 85.25 86 ILE A C 1
ATOM 673 O O . ILE A 1 86 ? 4.523 10.832 -7.768 1.00 85.25 86 ILE A O 1
ATOM 677 N N . ASN A 1 87 ? 4.904 9.734 -9.688 1.00 88.88 87 ASN A N 1
ATOM 678 C CA . ASN A 1 87 ? 3.595 9.094 -9.748 1.00 88.88 87 ASN A CA 1
ATOM 679 C C . ASN A 1 87 ? 3.384 8.152 -8.562 1.00 88.88 87 ASN A C 1
ATOM 681 O O . ASN A 1 87 ? 2.288 8.123 -7.997 1.00 88.88 87 ASN A O 1
ATOM 685 N N . LEU A 1 88 ? 4.431 7.425 -8.152 1.00 88.69 88 LEU A N 1
ATOM 686 C CA . LEU A 1 88 ? 4.379 6.580 -6.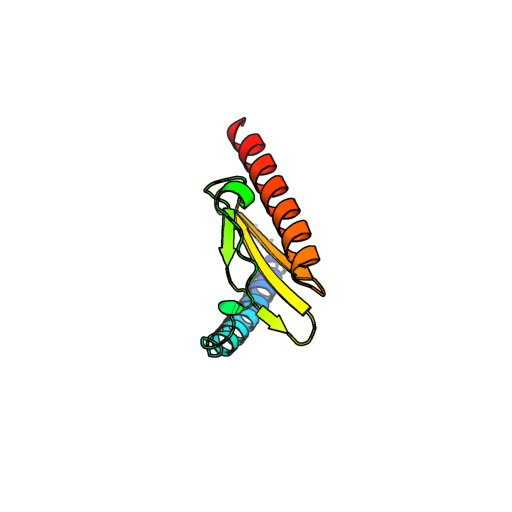964 1.00 88.69 88 LEU A CA 1
ATOM 687 C C . LEU A 1 88 ? 4.060 7.418 -5.726 1.00 88.69 88 LEU A C 1
ATOM 689 O O . LEU A 1 88 ? 3.090 7.122 -5.034 1.00 88.69 88 LEU A O 1
ATOM 693 N N . ARG A 1 89 ? 4.816 8.497 -5.486 1.00 86.75 89 ARG A N 1
ATOM 694 C CA . ARG A 1 89 ? 4.596 9.412 -4.359 1.00 86.75 89 ARG A CA 1
ATOM 695 C C . ARG A 1 89 ? 3.166 9.949 -4.332 1.00 86.75 89 ARG A C 1
ATOM 697 O O . ARG A 1 89 ? 2.521 9.895 -3.289 1.00 86.75 89 ARG A O 1
ATOM 704 N N . ASN A 1 90 ? 2.651 10.413 -5.468 1.00 89.12 90 ASN A N 1
ATOM 705 C CA . ASN A 1 90 ? 1.299 10.970 -5.554 1.00 89.12 90 ASN A CA 1
ATOM 706 C C . ASN A 1 90 ? 0.217 9.928 -5.241 1.00 89.12 90 ASN A C 1
ATOM 708 O O . ASN A 1 90 ? -0.727 10.209 -4.499 1.00 89.12 90 ASN A O 1
ATOM 712 N N . LYS A 1 91 ? 0.357 8.709 -5.777 1.00 92.69 91 LYS A N 1
ATOM 713 C CA . LYS A 1 91 ? -0.574 7.610 -5.493 1.00 92.69 91 LYS A CA 1
ATOM 714 C C . LYS A 1 91 ? -0.510 7.192 -4.025 1.00 92.69 91 LYS A C 1
ATOM 716 O O . LYS A 1 91 ? -1.551 7.091 -3.386 1.00 92.69 91 LYS A O 1
ATOM 721 N N . VAL A 1 92 ? 0.691 7.026 -3.477 1.00 91.31 92 VAL A N 1
ATOM 722 C CA . VAL A 1 92 ? 0.909 6.674 -2.067 1.00 91.31 92 VAL A CA 1
ATOM 723 C C . VAL A 1 92 ? 0.287 7.720 -1.143 1.00 91.31 92 VAL A C 1
ATOM 725 O O . VAL A 1 92 ? -0.486 7.362 -0.260 1.00 91.31 92 VAL A O 1
ATOM 728 N N . ALA A 1 93 ? 0.522 9.011 -1.393 1.00 90.00 93 ALA A N 1
ATOM 729 C CA . ALA A 1 93 ? -0.078 10.094 -0.615 1.00 90.00 93 ALA A CA 1
ATOM 730 C C . ALA A 1 93 ? -1.618 10.054 -0.634 1.00 90.00 93 ALA A C 1
ATOM 732 O O . ALA A 1 93 ? -2.258 10.318 0.385 1.00 90.00 93 ALA A O 1
ATOM 733 N N . ARG A 1 94 ? -2.226 9.684 -1.771 1.00 91.88 94 ARG A N 1
ATOM 734 C CA . ARG A 1 94 ? -3.681 9.502 -1.878 1.00 91.88 94 ARG A CA 1
ATOM 735 C C . ARG A 1 94 ? -4.176 8.349 -1.003 1.00 91.88 94 ARG A C 1
ATOM 737 O O . ARG A 1 94 ? -5.155 8.535 -0.284 1.00 91.88 94 ARG A O 1
ATOM 744 N N . VAL A 1 95 ? -3.508 7.194 -1.036 1.00 93.19 95 VAL A N 1
ATOM 745 C CA . VAL A 1 95 ? -3.871 6.039 -0.193 1.00 93.19 95 VAL A CA 1
ATOM 746 C C . VAL A 1 95 ? -3.724 6.386 1.290 1.00 93.19 95 VAL A C 1
ATOM 748 O O . VAL A 1 95 ? -4.663 6.197 2.060 1.00 93.19 95 VAL A O 1
ATOM 751 N N . LEU A 1 96 ? -2.601 6.993 1.680 1.00 91.44 96 LEU A N 1
ATOM 752 C CA . LEU A 1 96 ? -2.330 7.407 3.061 1.00 91.44 96 LEU A CA 1
ATOM 753 C C . LEU A 1 96 ? -3.391 8.381 3.595 1.00 91.44 96 LEU A C 1
ATOM 755 O O . LEU A 1 96 ? -3.885 8.213 4.714 1.00 91.44 96 LEU A O 1
ATOM 759 N N . ARG A 1 97 ? -3.793 9.367 2.781 1.00 91.81 97 ARG A N 1
ATOM 760 C CA . ARG A 1 97 ? -4.869 10.305 3.126 1.00 91.81 97 ARG A CA 1
ATOM 761 C C . ARG A 1 97 ? -6.210 9.592 3.296 1.00 91.81 97 ARG A C 1
ATOM 763 O O . ARG A 1 97 ? -6.929 9.887 4.249 1.00 91.81 97 ARG A O 1
ATOM 770 N N . ASN A 1 98 ? -6.538 8.658 2.405 1.00 93.75 98 ASN A N 1
ATOM 771 C CA . ASN A 1 98 ? -7.775 7.882 2.494 1.00 93.75 98 ASN A CA 1
ATOM 772 C C . ASN A 1 98 ? -7.808 7.025 3.765 1.00 93.75 98 ASN A C 1
ATOM 774 O O . ASN A 1 98 ? -8.821 7.000 4.457 1.00 93.75 98 ASN A O 1
ATOM 778 N N . TYR A 1 99 ? -6.701 6.367 4.112 1.00 94.06 99 TYR A N 1
ATOM 779 C CA . TYR A 1 99 ? -6.610 5.566 5.334 1.00 94.06 99 TYR A CA 1
ATOM 780 C C . TYR A 1 99 ? -6.761 6.427 6.588 1.00 94.06 99 TYR A C 1
ATOM 782 O O . TYR A 1 99 ? -7.525 6.075 7.482 1.00 94.06 99 TYR A O 1
ATOM 790 N N . ALA A 1 100 ? -6.127 7.602 6.625 1.00 90.38 100 ALA A N 1
ATOM 791 C CA . ALA A 1 100 ? -6.298 8.543 7.728 1.00 90.38 100 ALA A CA 1
ATOM 792 C C . ALA A 1 100 ? -7.747 9.058 7.851 1.00 90.38 100 ALA A C 1
ATOM 794 O O . ALA A 1 100 ? -8.228 9.277 8.963 1.00 90.38 100 ALA A O 1
ATOM 795 N N . ALA A 1 101 ? -8.457 9.251 6.733 1.00 91.69 101 ALA A N 1
ATOM 796 C CA . ALA A 1 101 ? -9.869 9.633 6.748 1.00 91.69 101 ALA A CA 1
ATOM 797 C C . ALA A 1 101 ? -10.755 8.515 7.320 1.00 91.69 101 ALA A C 1
ATOM 799 O O . ALA A 1 101 ? -11.532 8.775 8.236 1.00 91.69 101 ALA A O 1
ATOM 800 N N . LEU A 1 102 ? -10.569 7.275 6.859 1.00 92.31 102 LEU A N 1
ATOM 801 C CA . LEU A 1 102 ? -11.290 6.105 7.370 1.00 92.31 102 LEU A CA 1
ATOM 802 C C . LEU A 1 102 ? -11.031 5.876 8.864 1.00 92.31 102 LEU A C 1
ATOM 804 O O . LEU A 1 102 ? -11.955 5.606 9.624 1.00 92.31 102 LEU A O 1
ATOM 808 N N . GLU A 1 103 ? -9.786 6.046 9.309 1.00 88.56 103 GLU A N 1
ATOM 809 C CA . GLU A 1 103 ? -9.433 5.951 10.727 1.00 88.56 103 GLU A CA 1
ATOM 810 C C . GLU A 1 103 ? -10.193 6.987 11.572 1.00 88.56 103 GLU A C 1
ATOM 812 O O . GLU A 1 103 ? -10.692 6.676 12.654 1.00 88.56 103 GLU A O 1
ATOM 817 N N . ARG A 1 104 ? -10.312 8.228 11.079 1.00 87.94 104 ARG A N 1
ATOM 818 C CA . ARG A 1 104 ? -11.084 9.286 11.751 1.00 87.94 104 ARG A CA 1
ATOM 819 C C . ARG A 1 104 ? -12.578 8.986 11.774 1.00 87.94 104 ARG A C 1
ATOM 821 O O . ARG A 1 104 ? -13.235 9.379 12.731 1.00 87.94 104 ARG A O 1
ATOM 828 N N . GLU A 1 105 ? -13.112 8.342 10.742 1.00 89.06 105 GLU A N 1
ATOM 829 C CA . GLU A 1 105 ? -14.509 7.901 10.715 1.00 89.06 105 GLU A CA 1
ATOM 830 C C . GLU A 1 105 ? -14.756 6.788 11.736 1.00 89.06 105 GLU A C 1
ATOM 832 O O . GLU A 1 105 ? -15.701 6.897 12.509 1.00 89.06 105 GLU A O 1
ATOM 837 N N . MET A 1 106 ? -13.861 5.798 11.836 1.00 82.81 106 MET A N 1
ATOM 838 C CA . MET A 1 106 ? -13.952 4.744 12.855 1.00 82.81 106 MET A CA 1
ATOM 839 C C . MET A 1 106 ? -13.861 5.284 14.284 1.00 82.81 106 MET A C 1
ATOM 841 O O 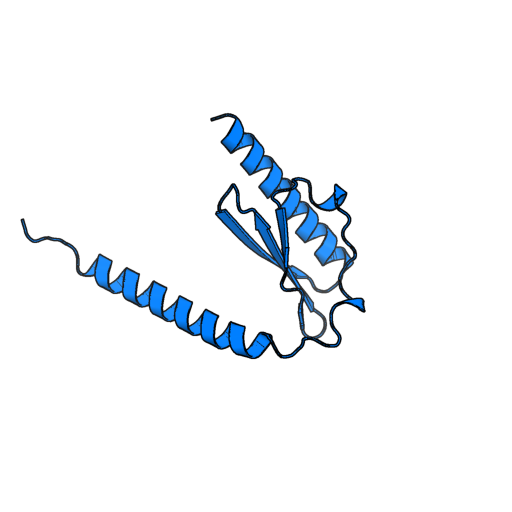. MET A 1 106 ? -14.560 4.795 15.155 1.00 82.81 106 MET A O 1
ATOM 845 N N . LYS A 1 107 ? -13.036 6.310 14.533 1.00 78.88 107 LYS A N 1
ATOM 846 C CA . LYS A 1 107 ? -12.910 6.944 15.861 1.00 78.88 107 LYS A CA 1
ATOM 847 C C . LYS A 1 107 ? -14.129 7.764 16.292 1.00 78.88 107 LYS A C 1
ATOM 849 O O . LYS A 1 107 ? -14.196 8.165 17.450 1.00 78.88 107 LYS A O 1
ATOM 854 N N . LYS A 1 108 ? -15.028 8.103 15.365 1.00 74.62 108 LYS A N 1
ATOM 855 C CA . LYS A 1 108 ? -16.279 8.814 15.675 1.00 74.62 108 LYS A CA 1
ATOM 856 C C . LYS A 1 108 ? -17.421 7.862 16.048 1.00 74.62 108 LYS A C 1
ATOM 858 O O . LYS A 1 108 ? -18.467 8.354 16.464 1.00 74.62 108 LYS A O 1
ATOM 863 N N . ILE A 1 109 ? -17.230 6.558 15.844 1.00 51.72 109 ILE A N 1
ATOM 864 C CA . ILE A 1 109 ? -18.140 5.478 16.245 1.00 51.72 109 ILE A CA 1
ATOM 865 C C . ILE A 1 109 ? -17.758 5.043 17.659 1.00 51.72 109 ILE A C 1
ATOM 867 O O . ILE A 1 109 ? -18.691 4.819 18.457 1.00 51.72 109 ILE A O 1
#

Organism: NCBI:txid165179